Protein AF-A0A5N7MTT8-F1 (afdb_monomer)

pLDDT: mean 94.39, std 6.94, range [54.72, 98.44]

Sequence (82 aa):
MVSPGITDELAPCFVAWDLEQGTAEPDPQEDLAIRRLPFREAVAAALDGTISDAASVATLLAVHARAAAKSLPADLLARLHP

Radius of gyration: 14.93 Å; Cα contacts (8 Å, |Δi|>4): 44; chains: 1; bounding box: 39×29×36 Å

Structure (mmCIF, N/CA/C/O backbone):
data_AF-A0A5N7MTT8-F1
#
_entry.id   AF-A0A5N7MTT8-F1
#
loop_
_atom_site.group_PDB
_atom_site.id
_atom_site.type_symbol
_atom_site.label_atom_id
_atom_site.label_alt_id
_atom_site.label_comp_id
_atom_site.label_asym_id
_atom_site.label_entity_id
_atom_site.label_seq_id
_atom_site.pdbx_PDB_ins_code
_atom_site.Cartn_x
_atom_site.Cartn_y
_atom_site.Cartn_z
_atom_site.occupancy
_atom_site.B_iso_or_equiv
_atom_site.auth_seq_id
_atom_site.auth_comp_id
_atom_site.auth_asym_id
_atom_site.auth_atom_id
_atom_site.pdbx_PDB_model_num
ATOM 1 N N . MET A 1 1 ? 13.425 -5.639 -4.917 1.00 62.38 1 MET A N 1
ATOM 2 C CA . MET A 1 1 ? 12.500 -5.986 -3.817 1.00 62.38 1 MET A CA 1
ATOM 3 C C . MET A 1 1 ? 13.206 -5.604 -2.544 1.00 62.38 1 MET A C 1
ATOM 5 O O . MET A 1 1 ? 14.342 -6.036 -2.363 1.00 62.38 1 MET A O 1
ATOM 9 N N . VAL A 1 2 ? 12.558 -4.804 -1.700 1.00 78.44 2 VAL A N 1
ATOM 10 C CA . VAL A 1 2 ? 13.133 -4.429 -0.410 1.00 78.44 2 VAL A CA 1
ATOM 11 C C . VAL A 1 2 ? 13.379 -5.709 0.383 1.00 78.44 2 VAL A C 1
ATOM 13 O O . VAL A 1 2 ? 12.446 -6.433 0.727 1.00 78.44 2 VAL A O 1
ATOM 16 N N . SER A 1 3 ? 14.651 -6.027 0.596 1.00 88.56 3 SER A N 1
ATOM 17 C CA . SER A 1 3 ? 15.093 -7.254 1.247 1.00 88.56 3 SER A CA 1
ATOM 18 C C . SER A 1 3 ? 16.227 -6.889 2.195 1.00 88.56 3 SER A C 1
ATOM 20 O O . SER A 1 3 ? 17.356 -6.733 1.729 1.00 88.56 3 SER A O 1
ATOM 22 N N . PRO A 1 4 ? 15.959 -6.773 3.510 1.00 86.19 4 PRO A N 1
ATOM 23 C CA . PRO A 1 4 ? 16.950 -6.345 4.503 1.00 86.19 4 PRO A CA 1
ATOM 24 C C . PRO A 1 4 ? 18.229 -7.200 4.566 1.00 86.19 4 PRO A C 1
ATOM 26 O O . PRO A 1 4 ? 19.196 -6.805 5.207 1.00 86.19 4 PRO A O 1
ATOM 29 N N . GLY A 1 5 ? 18.246 -8.376 3.925 1.00 92.44 5 GLY A N 1
ATOM 30 C CA . GLY A 1 5 ? 19.432 -9.228 3.793 1.00 92.44 5 GLY A CA 1
ATOM 31 C C . GLY A 1 5 ? 20.260 -9.002 2.521 1.00 92.44 5 GLY A C 1
ATOM 32 O O . GLY A 1 5 ? 21.296 -9.639 2.368 1.00 92.44 5 GLY A O 1
ATOM 33 N N . ILE A 1 6 ? 19.803 -8.149 1.600 1.00 95.56 6 ILE A N 1
ATOM 34 C CA . ILE A 1 6 ? 20.418 -7.925 0.280 1.00 95.56 6 ILE A CA 1
ATOM 35 C C . ILE A 1 6 ? 20.602 -6.432 -0.011 1.00 95.56 6 ILE A C 1
ATOM 37 O O . ILE A 1 6 ? 21.596 -6.049 -0.620 1.00 95.56 6 ILE A O 1
ATOM 41 N N . THR A 1 7 ? 19.656 -5.590 0.405 1.00 94.25 7 THR A N 1
ATOM 42 C CA . THR A 1 7 ? 19.643 -4.153 0.114 1.00 94.25 7 THR A CA 1
ATOM 43 C C . THR A 1 7 ? 19.076 -3.353 1.286 1.00 94.25 7 THR A C 1
ATOM 45 O O . THR A 1 7 ? 18.257 -3.851 2.059 1.00 94.25 7 THR A O 1
ATOM 48 N N . ASP A 1 8 ? 19.514 -2.103 1.394 1.00 93.69 8 ASP A N 1
ATOM 49 C CA . ASP A 1 8 ? 18.989 -1.059 2.273 1.00 93.69 8 ASP A CA 1
ATOM 50 C C . ASP A 1 8 ? 17.897 -0.202 1.603 1.00 93.69 8 ASP A C 1
ATOM 52 O O . ASP A 1 8 ? 17.481 0.813 2.159 1.00 93.69 8 ASP A O 1
ATOM 56 N N . GLU A 1 9 ? 17.421 -0.612 0.422 1.00 94.75 9 GLU A N 1
ATOM 57 C CA . GLU A 1 9 ? 16.336 0.039 -0.310 1.00 94.75 9 GLU A CA 1
ATOM 58 C C . GLU A 1 9 ? 15.118 0.299 0.591 1.00 94.75 9 GLU A C 1
ATOM 60 O O . GLU A 1 9 ? 14.657 -0.575 1.328 1.00 94.75 9 GLU A O 1
ATOM 65 N N . LEU A 1 10 ? 14.555 1.502 0.488 1.00 92.81 10 LEU A N 1
ATOM 66 C CA . LEU A 1 10 ? 13.320 1.886 1.162 1.00 92.81 10 LEU A CA 1
ATOM 67 C C . LEU A 1 10 ? 12.260 2.240 0.122 1.00 92.81 10 LEU A C 1
ATOM 69 O O . LEU A 1 10 ? 12.514 3.025 -0.787 1.00 92.81 10 LEU A O 1
ATOM 73 N N . ALA A 1 11 ? 11.051 1.711 0.309 1.00 93.69 11 ALA A N 1
ATOM 74 C CA . ALA A 1 11 ? 9.891 2.004 -0.529 1.00 93.69 11 ALA A CA 1
ATOM 75 C C . ALA A 1 11 ? 8.833 2.777 0.283 1.00 93.69 11 ALA A C 1
ATOM 77 O O . ALA A 1 11 ? 7.926 2.166 0.861 1.00 93.69 11 ALA A O 1
ATOM 78 N N . PRO A 1 12 ? 8.944 4.114 0.404 1.00 95.50 12 PRO A N 1
ATOM 79 C CA . PRO A 1 12 ? 7.925 4.912 1.073 1.00 95.50 12 PRO A CA 1
ATOM 80 C C . PRO A 1 12 ? 6.616 4.868 0.277 1.00 95.50 12 PRO A C 1
ATOM 82 O O . PRO A 1 12 ? 6.603 5.055 -0.936 1.00 95.50 12 PRO A O 1
ATOM 85 N N . CYS A 1 13 ? 5.507 4.632 0.974 1.00 96.62 13 CYS A N 1
ATOM 86 C CA . CYS A 1 13 ? 4.194 4.466 0.361 1.00 96.62 13 CYS A CA 1
ATOM 87 C C . CYS A 1 13 ? 3.243 5.580 0.806 1.00 96.62 13 CYS A C 1
ATOM 89 O O . CYS A 1 13 ? 3.134 5.878 1.998 1.00 96.62 13 CYS A O 1
ATOM 91 N N . PHE A 1 14 ? 2.526 6.165 -0.152 1.00 96.81 14 PHE A N 1
ATOM 92 C CA . PHE A 1 14 ? 1.580 7.257 0.070 1.00 96.81 14 PHE A CA 1
ATOM 93 C C . PHE A 1 14 ? 0.205 6.890 -0.482 1.00 96.81 14 PHE A C 1
ATOM 95 O O . PHE A 1 14 ? 0.085 6.124 -1.436 1.00 96.81 14 PHE A O 1
ATOM 102 N N . VAL A 1 15 ? -0.841 7.459 0.114 1.00 96.88 15 VAL A N 1
ATOM 103 C CA . VAL A 1 15 ? -2.216 7.337 -0.379 1.00 96.88 15 VAL A CA 1
ATOM 104 C C . VAL A 1 15 ? -2.615 8.692 -0.923 1.00 96.88 15 VAL A C 1
ATOM 106 O O . VAL A 1 15 ? -2.586 9.669 -0.183 1.00 96.88 15 VAL A O 1
ATOM 109 N N . ALA A 1 16 ? -2.982 8.745 -2.197 1.00 96.38 16 ALA A N 1
ATOM 110 C CA . ALA A 1 16 ? -3.521 9.943 -2.818 1.00 96.38 16 ALA A CA 1
ATOM 111 C C . ALA A 1 16 ? -5.046 9.819 -2.927 1.00 96.38 16 ALA A C 1
ATOM 113 O O . ALA A 1 16 ? -5.575 8.755 -3.254 1.00 96.38 16 ALA A O 1
ATOM 114 N N . TRP A 1 17 ? -5.754 10.901 -2.629 1.00 95.94 17 TRP A N 1
ATOM 115 C CA . TRP A 1 17 ? -7.204 11.002 -2.752 1.00 95.94 17 TRP A CA 1
ATOM 116 C C . TRP A 1 17 ? -7.575 12.399 -3.234 1.00 95.94 17 TRP A C 1
ATOM 118 O O . TRP A 1 17 ? -6.717 13.272 -3.297 1.00 95.94 17 TRP A O 1
ATOM 128 N N . ASP A 1 18 ? -8.845 12.572 -3.602 1.00 95.25 18 ASP A N 1
ATOM 129 C CA . ASP A 1 18 ? -9.327 13.786 -4.271 1.00 95.25 18 ASP A CA 1
ATOM 130 C C . ASP A 1 18 ? -8.598 14.054 -5.598 1.00 95.25 18 ASP A C 1
ATOM 132 O O . ASP A 1 18 ? -8.016 15.104 -5.842 1.00 95.25 18 ASP A O 1
ATOM 136 N N . LEU A 1 19 ? -8.575 13.017 -6.438 1.00 94.31 19 LEU A N 1
ATOM 137 C CA . LEU A 1 19 ? -7.809 13.004 -7.678 1.00 94.31 19 LEU A CA 1
ATOM 138 C C . LEU A 1 19 ? -8.572 13.679 -8.817 1.00 94.31 19 LEU A C 1
ATOM 140 O O . LEU A 1 19 ? -9.731 13.351 -9.080 1.00 94.31 19 LEU A O 1
ATOM 144 N N . GLU A 1 20 ? -7.858 14.510 -9.568 1.00 96.12 20 GLU A N 1
ATOM 145 C CA . GLU A 1 20 ? -8.274 15.019 -10.872 1.00 96.12 20 GLU A CA 1
ATOM 146 C C . GLU A 1 20 ? -7.481 14.325 -11.986 1.00 96.12 20 GLU A C 1
ATOM 148 O O . GLU A 1 20 ? -6.309 13.976 -11.825 1.00 96.12 20 GLU A O 1
ATOM 153 N N . GLN A 1 21 ? -8.125 14.083 -13.130 1.00 95.06 21 GLN A N 1
ATOM 154 C CA . GLN A 1 21 ? -7.474 13.422 -14.258 1.00 95.06 21 GLN A CA 1
ATOM 155 C C . GLN A 1 21 ? -6.544 14.403 -14.983 1.00 95.06 21 GLN A C 1
ATOM 157 O O . GLN A 1 21 ? -7.012 15.357 -15.599 1.00 95.06 21 GLN A O 1
ATOM 162 N N . GL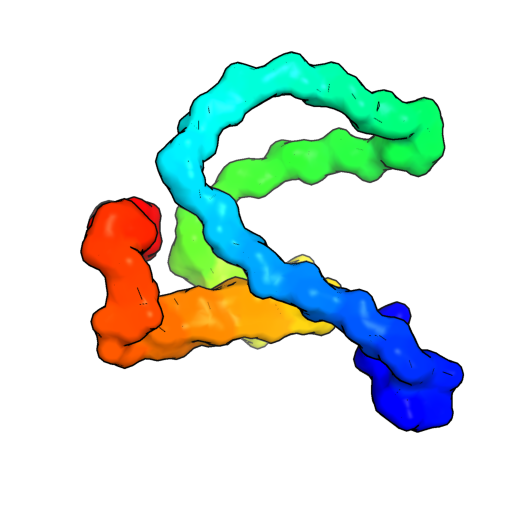Y A 1 22 ? -5.242 14.120 -14.959 1.00 94.56 22 GLY A N 1
ATOM 163 C CA . GLY A 1 22 ? -4.242 14.810 -15.774 1.00 94.56 22 GLY A CA 1
ATOM 164 C C . GLY A 1 22 ? -3.993 14.144 -17.132 1.00 94.56 22 GLY A C 1
ATOM 165 O O . GLY A 1 22 ? -4.495 13.047 -17.414 1.00 94.56 22 GLY A O 1
ATOM 166 N N . THR A 1 23 ? -3.182 14.809 -17.957 1.00 95.75 23 THR A N 1
ATOM 167 C CA . THR A 1 23 ? -2.608 14.249 -19.190 1.00 95.75 23 THR A CA 1
ATOM 168 C C . THR A 1 23 ? -1.553 13.202 -18.834 1.00 95.75 23 THR A C 1
ATOM 170 O O . THR A 1 23 ? -0.727 13.435 -17.957 1.00 95.75 23 THR A O 1
ATOM 173 N N . ALA A 1 24 ? -1.591 12.041 -19.489 1.00 93.38 24 ALA A N 1
ATOM 174 C CA . ALA A 1 24 ? -0.580 11.005 -19.300 1.00 93.38 24 ALA A CA 1
ATOM 175 C C . ALA A 1 24 ? 0.684 11.333 -20.108 1.00 93.38 24 ALA A C 1
ATOM 177 O O . ALA A 1 24 ? 0.592 11.565 -21.313 1.00 93.38 24 ALA A O 1
ATOM 178 N N . GLU A 1 25 ? 1.844 11.307 -19.452 1.00 95.38 25 GLU A N 1
ATOM 179 C CA . GLU A 1 25 ? 3.158 11.578 -20.051 1.00 95.38 25 GLU A CA 1
ATOM 180 C C . GLU A 1 25 ? 4.196 10.549 -19.547 1.00 95.38 25 GLU A C 1
ATOM 182 O O . GLU A 1 25 ? 5.046 10.899 -18.732 1.00 95.38 25 GLU A O 1
ATOM 187 N N . PRO A 1 26 ? 4.092 9.261 -19.943 1.00 95.31 26 PRO A N 1
ATOM 188 C CA . PRO A 1 26 ? 5.059 8.233 -19.550 1.00 95.31 26 PRO A CA 1
ATOM 189 C C . PRO A 1 26 ? 6.395 8.388 -20.290 1.00 95.31 26 PRO A C 1
ATOM 191 O O . PRO A 1 26 ? 6.437 8.876 -21.426 1.00 95.31 26 PRO A O 1
ATOM 194 N N . ASP A 1 27 ? 7.476 7.912 -19.677 1.00 96.44 27 ASP A N 1
ATOM 195 C CA . ASP A 1 27 ? 8.793 7.864 -20.318 1.00 96.44 27 ASP A CA 1
ATOM 196 C C . ASP A 1 27 ? 8.830 6.802 -21.440 1.00 96.44 27 ASP A C 1
ATOM 198 O O . ASP A 1 27 ? 8.110 5.804 -21.379 1.00 96.44 27 ASP A O 1
ATOM 202 N N . PRO A 1 28 ? 9.708 6.920 -22.459 1.00 95.50 28 PRO A N 1
ATOM 203 C CA . PRO A 1 28 ? 9.738 5.972 -23.583 1.00 95.50 28 PRO A CA 1
ATOM 204 C C . PRO A 1 28 ? 10.069 4.520 -23.199 1.00 95.50 28 PRO A C 1
ATOM 206 O O . PRO A 1 28 ? 9.855 3.609 -23.997 1.00 95.50 28 PRO A O 1
ATOM 209 N N . GLN A 1 29 ? 10.622 4.302 -22.003 1.00 96.81 29 GLN A N 1
ATOM 210 C CA . GLN A 1 29 ? 10.945 2.981 -21.461 1.00 96.81 29 GLN A CA 1
ATOM 211 C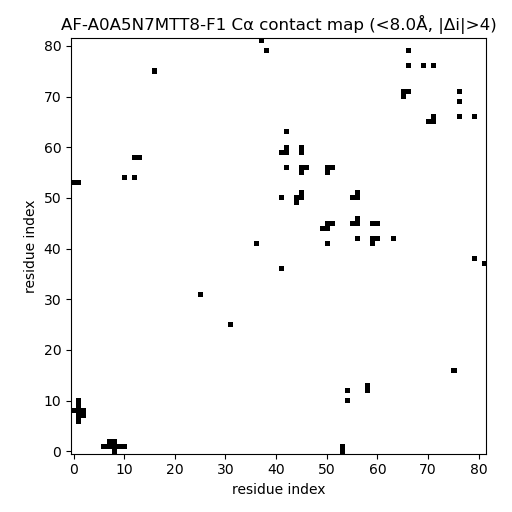 C . GLN A 1 29 ? 9.802 2.385 -20.623 1.00 96.81 29 GLN A C 1
ATOM 213 O O . GLN A 1 29 ? 9.906 1.237 -20.190 1.00 96.81 29 GLN A O 1
ATOM 218 N N . GLU A 1 30 ? 8.733 3.142 -20.381 1.00 96.44 30 GLU A N 1
ATOM 219 C CA . GLU A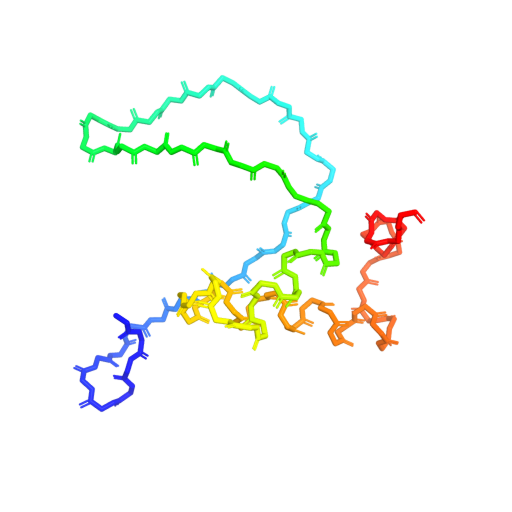 1 30 ? 7.587 2.716 -19.589 1.00 96.44 30 GLU A CA 1
ATOM 220 C C . GLU A 1 30 ? 6.494 2.120 -20.487 1.00 96.44 30 GLU A C 1
ATOM 222 O O . GLU A 1 30 ? 5.908 2.799 -21.328 1.00 96.44 30 GLU A O 1
ATOM 227 N N . ASP A 1 31 ? 6.182 0.840 -20.275 1.00 95.25 31 ASP A N 1
ATOM 228 C CA . ASP A 1 31 ? 5.023 0.169 -20.871 1.00 95.25 31 ASP A CA 1
ATOM 229 C C . ASP A 1 31 ? 3.976 -0.074 -19.777 1.00 95.25 31 ASP A C 1
ATOM 231 O O . ASP A 1 31 ? 4.061 -1.028 -18.997 1.00 95.25 31 ASP A O 1
ATOM 235 N N . LEU A 1 32 ? 3.034 0.864 -19.649 1.00 94.44 32 LEU A N 1
ATOM 236 C CA . LEU A 1 32 ? 2.079 0.913 -18.543 1.00 94.44 32 LEU A CA 1
ATOM 237 C C . LEU A 1 32 ? 0.647 0.681 -19.027 1.00 94.44 32 LEU A C 1
ATOM 239 O O . LEU A 1 32 ? 0.134 1.384 -19.897 1.00 94.44 32 LEU A O 1
ATOM 243 N N . ALA A 1 33 ? -0.047 -0.247 -18.366 1.00 94.19 33 ALA A N 1
ATOM 244 C CA . ALA A 1 33 ? -1.483 -0.452 -18.515 1.00 94.19 33 ALA A CA 1
ATOM 245 C C . ALA A 1 33 ? -2.225 -0.005 -17.248 1.00 94.19 33 ALA A C 1
ATOM 247 O O . ALA A 1 33 ? -1.919 -0.441 -16.137 1.00 94.19 33 ALA A O 1
ATOM 248 N N . ILE A 1 34 ? -3.245 0.840 -17.412 1.00 92.94 34 ILE A N 1
ATOM 249 C CA . ILE A 1 34 ? -4.038 1.357 -16.292 1.00 92.94 34 ILE A CA 1
ATOM 250 C C . ILE A 1 34 ? -5.250 0.455 -16.050 1.00 92.94 34 ILE A C 1
ATOM 252 O O . ILE A 1 34 ? -6.065 0.232 -16.945 1.00 92.94 34 ILE A O 1
ATOM 256 N N . ARG A 1 35 ? -5.423 0.004 -14.802 1.00 94.00 35 ARG A N 1
ATOM 257 C CA . ARG A 1 35 ? -6.616 -0.724 -14.344 1.00 94.00 35 ARG A CA 1
ATOM 258 C C . ARG A 1 35 ? -7.231 -0.031 -13.132 1.00 94.00 35 ARG A C 1
ATOM 260 O O . ARG A 1 35 ? -6.570 0.133 -12.112 1.00 94.00 35 ARG A O 1
ATOM 267 N N . ARG A 1 36 ? 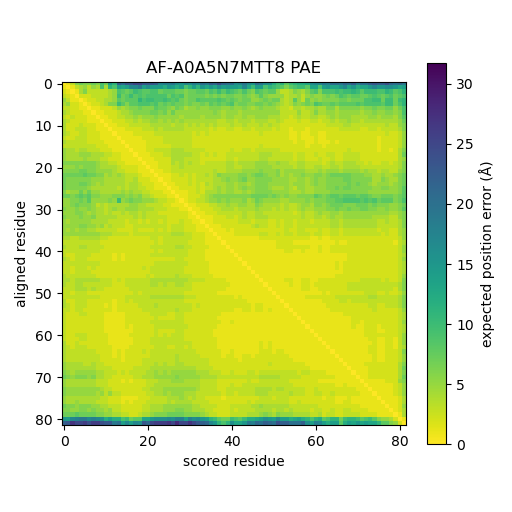-8.514 0.339 -13.221 1.00 94.62 36 ARG A N 1
ATOM 268 C CA . ARG A 1 36 ? -9.303 0.834 -12.078 1.00 94.62 36 ARG A CA 1
ATOM 269 C C . ARG A 1 36 ? -10.066 -0.325 -11.445 1.00 94.62 36 ARG A C 1
ATOM 271 O O . ARG A 1 36 ? -10.686 -1.106 -12.160 1.00 94.62 36 ARG A O 1
ATOM 278 N N . LEU A 1 37 ? -10.022 -0.426 -10.120 1.00 95.06 37 LEU A N 1
ATOM 279 C CA . LEU A 1 37 ? -10.691 -1.471 -9.344 1.00 95.06 37 LEU A CA 1
ATOM 280 C C . LEU A 1 37 ? -11.381 -0.855 -8.126 1.00 95.06 37 LEU A C 1
ATOM 282 O O . LEU A 1 37 ? -10.848 0.099 -7.552 1.00 95.06 37 LEU A O 1
ATOM 286 N N . PRO A 1 38 ? -12.506 -1.423 -7.663 1.00 96.06 38 PRO A N 1
ATOM 287 C CA . PRO A 1 38 ? -12.999 -1.163 -6.320 1.00 96.06 38 PRO A CA 1
ATOM 288 C C . PRO A 1 38 ? -11.928 -1.504 -5.278 1.00 96.06 38 PRO A C 1
ATOM 290 O O . PRO A 1 38 ? -11.276 -2.545 -5.367 1.00 96.06 38 PRO A O 1
ATOM 293 N N . PHE A 1 39 ? -11.782 -0.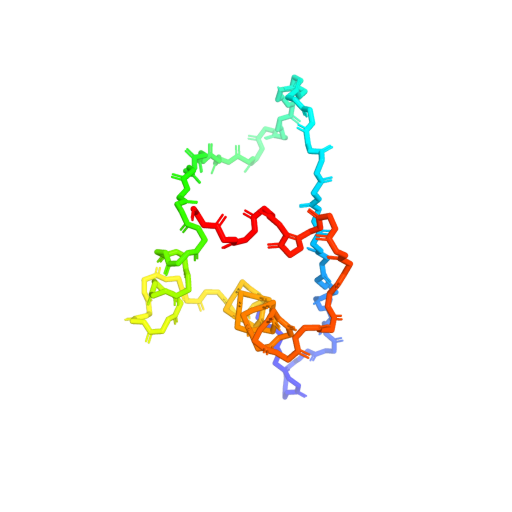670 -4.245 1.00 96.44 39 PHE A N 1
ATOM 294 C CA . PHE A 1 39 ? -10.755 -0.866 -3.214 1.00 96.44 39 PHE A CA 1
ATOM 295 C C . PHE A 1 39 ? -10.824 -2.259 -2.563 1.00 96.44 39 PHE A C 1
ATOM 297 O O . PHE A 1 39 ? -9.803 -2.923 -2.399 1.00 96.44 39 PHE A O 1
ATOM 304 N N . ARG A 1 40 ? -12.038 -2.756 -2.286 1.00 96.12 40 ARG A N 1
ATOM 305 C CA . ARG A 1 40 ? -12.263 -4.112 -1.753 1.00 96.12 40 ARG A CA 1
ATOM 306 C C . ARG A 1 40 ? -11.698 -5.225 -2.644 1.00 96.12 40 ARG A C 1
ATOM 308 O O . ARG A 1 40 ? -11.202 -6.218 -2.127 1.00 96.12 40 ARG A O 1
ATOM 315 N N . GLU A 1 41 ? -11.757 -5.060 -3.963 1.00 97.69 41 GLU A N 1
ATOM 316 C CA . GLU A 1 41 ? -11.237 -6.045 -4.918 1.00 97.69 41 GLU A CA 1
ATOM 317 C C . GLU A 1 41 ? -9.714 -5.983 -4.996 1.00 97.69 41 GLU A C 1
ATOM 319 O O . GLU A 1 41 ? -9.072 -7.022 -5.081 1.00 97.69 41 GLU A O 1
ATOM 324 N N . ALA A 1 42 ? -9.122 -4.791 -4.883 1.00 97.69 42 ALA A N 1
ATOM 325 C CA . ALA A 1 42 ? -7.672 -4.653 -4.773 1.00 97.69 42 ALA A CA 1
ATOM 326 C C . ALA A 1 42 ? -7.130 -5.309 -3.489 1.00 97.69 42 ALA A C 1
ATOM 328 O O . ALA A 1 42 ? -6.117 -6.001 -3.535 1.00 97.69 42 ALA A O 1
ATOM 329 N N . VAL A 1 43 ? -7.825 -5.154 -2.354 1.00 98.06 43 VAL A N 1
ATOM 330 C CA . VAL A 1 43 ? -7.464 -5.835 -1.098 1.00 98.06 43 VAL A CA 1
ATOM 331 C C . VAL A 1 43 ? -7.579 -7.356 -1.239 1.00 98.06 43 VAL A C 1
ATOM 333 O O . VAL A 1 43 ? -6.668 -8.067 -0.826 1.00 98.06 43 VAL A O 1
ATOM 336 N N . ALA A 1 44 ? -8.654 -7.861 -1.852 1.00 98.25 44 ALA A N 1
ATOM 337 C CA . ALA A 1 44 ? -8.801 -9.294 -2.119 1.00 98.25 44 ALA A CA 1
ATOM 338 C C . ALA A 1 44 ? -7.667 -9.825 -3.013 1.00 98.25 44 ALA A C 1
ATOM 340 O O . ALA A 1 44 ? -7.041 -10.820 -2.663 1.00 98.25 44 ALA A O 1
ATOM 341 N N . ALA A 1 45 ? -7.331 -9.096 -4.081 1.00 98.38 45 ALA A N 1
ATOM 342 C CA . ALA A 1 45 ? -6.238 -9.434 -4.989 1.00 98.38 45 ALA A CA 1
ATOM 343 C C . ALA A 1 45 ? -4.857 -9.441 -4.304 1.00 98.38 45 ALA A C 1
ATOM 345 O O . ALA A 1 45 ? -3.972 -10.197 -4.691 1.00 98.38 45 ALA A O 1
ATOM 346 N N . ALA A 1 46 ? -4.646 -8.605 -3.283 1.00 98.44 46 ALA A N 1
ATOM 347 C CA . ALA A 1 46 ? -3.427 -8.651 -2.473 1.00 98.44 46 ALA A CA 1
ATOM 348 C C . ALA A 1 46 ? -3.380 -9.893 -1.565 1.00 98.44 46 ALA A C 1
ATOM 350 O O . ALA A 1 46 ? -2.315 -10.464 -1.349 1.00 98.44 46 ALA A O 1
ATOM 351 N N . LEU A 1 47 ? -4.529 -10.320 -1.033 1.00 98.44 47 LEU A N 1
ATOM 352 C CA . LEU A 1 47 ? -4.635 -11.484 -0.148 1.00 98.44 47 LEU A CA 1
ATOM 353 C C . LEU A 1 47 ? -4.561 -12.816 -0.905 1.00 98.44 47 LEU A C 1
ATOM 355 O O . LEU A 1 47 ? -4.044 -13.789 -0.360 1.00 98.44 47 LEU A O 1
ATOM 359 N N . ASP A 1 48 ? -5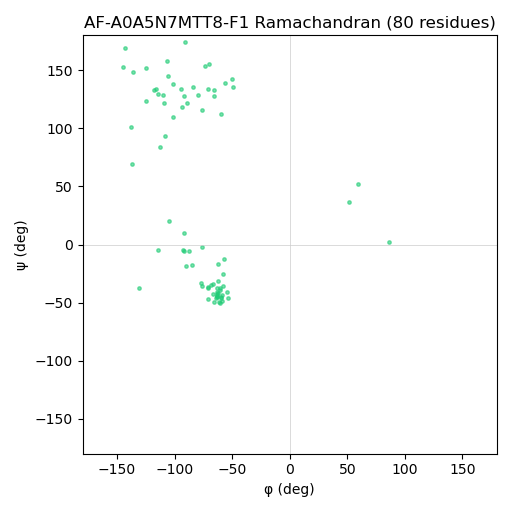.071 -12.868 -2.137 1.00 98.25 48 ASP A N 1
ATOM 360 C CA . ASP A 1 48 ? -5.035 -14.065 -2.987 1.00 98.25 48 ASP A CA 1
ATOM 361 C C . ASP A 1 48 ? -3.756 -14.189 -3.837 1.00 98.25 48 ASP A C 1
ATOM 363 O O . ASP A 1 48 ? -3.532 -15.222 -4.470 1.00 98.25 48 ASP A O 1
ATOM 367 N N . GLY A 1 49 ? -2.892 -13.169 -3.813 1.00 98.12 49 GLY A N 1
ATOM 368 C CA . GLY A 1 49 ? -1.604 -13.153 -4.506 1.00 98.12 49 GLY A CA 1
ATOM 369 C C . GLY A 1 49 ? -1.654 -12.684 -5.962 1.00 98.12 49 GLY A C 1
ATOM 370 O O . GLY A 1 49 ? -0.610 -12.642 -6.608 1.00 98.12 49 GLY A O 1
ATOM 371 N N . THR A 1 50 ? -2.818 -12.284 -6.483 1.00 98.31 50 THR A N 1
ATOM 372 C CA . THR A 1 50 ? -2.936 -11.639 -7.803 1.00 98.31 50 THR A CA 1
ATOM 373 C C . THR A 1 50 ? -2.138 -10.333 -7.866 1.00 98.31 50 THR A C 1
ATOM 375 O O . THR A 1 50 ? -1.539 -10.015 -8.892 1.00 98.31 50 THR A O 1
ATOM 378 N N . ILE A 1 51 ? -2.117 -9.567 -6.771 1.00 98.19 51 ILE A N 1
ATOM 379 C CA . ILE A 1 51 ? -1.172 -8.470 -6.547 1.00 98.19 51 ILE A CA 1
ATOM 380 C C . ILE A 1 51 ? -0.099 -9.003 -5.602 1.00 98.19 51 ILE A C 1
ATOM 382 O O . ILE A 1 51 ? -0.367 -9.228 -4.426 1.00 98.19 51 ILE A O 1
ATOM 386 N N . SER A 1 52 ? 1.112 -9.200 -6.123 1.00 97.38 52 SER A N 1
ATOM 387 C CA . SER A 1 52 ? 2.220 -9.823 -5.385 1.00 97.38 52 SER A CA 1
ATOM 388 C C . SER A 1 52 ? 3.397 -8.886 -5.107 1.00 97.38 52 SER A C 1
ATOM 390 O O . SER A 1 52 ? 4.352 -9.287 -4.444 1.00 97.38 52 SER A O 1
ATOM 392 N N . ASP A 1 53 ? 3.371 -7.655 -5.623 1.00 96.12 53 ASP A N 1
ATOM 393 C CA . ASP A 1 53 ? 4.398 -6.661 -5.312 1.00 96.12 53 ASP A CA 1
ATOM 394 C C . ASP A 1 53 ? 4.331 -6.265 -3.827 1.00 96.12 53 ASP A C 1
ATOM 396 O O . ASP A 1 53 ? 3.272 -5.894 -3.315 1.00 96.12 53 ASP A O 1
ATOM 400 N N . ALA A 1 54 ? 5.466 -6.337 -3.129 1.00 94.88 54 ALA A N 1
ATOM 401 C CA . ALA A 1 54 ? 5.517 -6.199 -1.676 1.00 94.88 54 ALA A CA 1
ATOM 402 C C . ALA A 1 54 ? 5.047 -4.818 -1.193 1.00 94.88 54 ALA A C 1
ATOM 404 O O . ALA A 1 54 ? 4.301 -4.737 -0.215 1.00 94.88 54 ALA A O 1
ATOM 405 N N . ALA A 1 55 ? 5.444 -3.740 -1.881 1.00 95.88 55 ALA A N 1
ATOM 406 C CA . ALA A 1 55 ? 5.031 -2.383 -1.526 1.00 95.88 55 ALA A CA 1
ATOM 407 C C . ALA A 1 55 ? 3.524 -2.191 -1.751 1.00 95.88 55 ALA A C 1
ATOM 409 O O . ALA A 1 55 ? 2.824 -1.655 -0.887 1.00 95.88 55 ALA A O 1
ATOM 410 N N . SER A 1 56 ? 3.002 -2.708 -2.865 1.00 96.81 56 SER A N 1
ATOM 411 C CA . SER A 1 56 ? 1.572 -2.693 -3.180 1.00 96.81 56 SER A CA 1
ATOM 412 C C . SER A 1 56 ? 0.743 -3.456 -2.142 1.00 96.81 56 SER A C 1
ATOM 414 O O . SER A 1 56 ? -0.224 -2.910 -1.605 1.00 96.81 56 SER A O 1
ATOM 416 N N . VAL A 1 57 ? 1.140 -4.687 -1.796 1.00 98.00 57 VAL A N 1
ATOM 417 C CA . VAL A 1 57 ? 0.466 -5.511 -0.776 1.00 98.00 57 VAL A CA 1
ATOM 418 C C . VAL A 1 57 ? 0.486 -4.817 0.584 1.00 98.00 57 VAL A C 1
ATOM 420 O O . VAL A 1 57 ? -0.565 -4.653 1.210 1.00 98.00 57 VAL A O 1
ATOM 423 N N . ALA A 1 58 ? 1.659 -4.361 1.032 1.00 97.25 58 ALA A N 1
ATOM 424 C CA . ALA A 1 58 ? 1.804 -3.682 2.315 1.00 97.25 58 ALA A CA 1
ATOM 425 C C . ALA A 1 58 ? 0.924 -2.427 2.391 1.00 97.25 58 ALA A C 1
ATOM 427 O O . ALA A 1 58 ? 0.236 -2.214 3.390 1.00 97.25 58 ALA A O 1
ATOM 428 N N . THR A 1 59 ? 0.889 -1.630 1.321 1.00 98.00 59 THR A N 1
ATOM 429 C CA . THR A 1 59 ? 0.092 -0.399 1.263 1.00 98.00 59 THR A CA 1
ATOM 430 C C . THR A 1 59 ? -1.401 -0.690 1.319 1.00 98.00 59 THR A C 1
ATOM 432 O O . THR A 1 59 ? -2.108 -0.104 2.140 1.00 98.00 59 THR A O 1
ATOM 435 N N . LEU A 1 60 ? -1.894 -1.622 0.496 1.00 98.12 60 LEU A N 1
ATOM 436 C CA . LEU A 1 60 ? -3.315 -1.979 0.454 1.00 98.12 60 LEU A CA 1
ATOM 437 C C . LEU A 1 60 ? -3.807 -2.494 1.811 1.00 98.12 60 LEU A C 1
ATOM 439 O O . LEU A 1 60 ? -4.844 -2.044 2.308 1.00 98.12 60 LEU A O 1
ATOM 443 N N . LEU A 1 61 ? -3.043 -3.387 2.446 1.00 98.25 61 LEU A N 1
ATOM 444 C CA . LEU A 1 61 ? -3.400 -3.947 3.749 1.00 98.25 61 LEU A CA 1
ATOM 445 C C . LEU A 1 61 ? -3.279 -2.919 4.879 1.00 98.25 61 LEU A C 1
ATOM 447 O O . LEU A 1 61 ? -4.137 -2.886 5.763 1.00 98.25 61 LEU A O 1
ATOM 451 N N . ALA A 1 62 ? -2.278 -2.035 4.840 1.00 98.25 62 ALA A N 1
ATOM 452 C CA . ALA A 1 62 ? -2.149 -0.952 5.812 1.00 98.25 62 ALA A CA 1
ATOM 453 C C . ALA A 1 62 ? -3.337 0.016 5.737 1.00 98.25 62 ALA A C 1
ATOM 455 O O . ALA A 1 62 ? -3.907 0.371 6.770 1.00 98.25 62 ALA A O 1
ATOM 456 N N . VAL A 1 63 ? -3.757 0.415 4.532 1.00 98.06 63 VAL A N 1
ATOM 457 C CA . VAL A 1 63 ? -4.946 1.261 4.345 1.00 98.06 63 VAL A CA 1
ATOM 458 C C . VAL A 1 63 ? -6.199 0.544 4.830 1.00 98.06 63 VAL A C 1
ATOM 460 O O . VAL A 1 63 ? -6.985 1.143 5.558 1.00 98.06 63 VAL A O 1
ATOM 463 N N . HIS A 1 64 ? -6.363 -0.740 4.503 1.00 98.00 64 HIS A N 1
ATOM 464 C CA . HIS A 1 64 ? -7.499 -1.535 4.966 1.00 98.00 64 HIS A CA 1
ATOM 465 C C . HIS A 1 64 ? -7.575 -1.599 6.503 1.00 98.00 64 HIS A C 1
ATOM 467 O O . HIS A 1 64 ? -8.617 -1.298 7.087 1.00 98.00 64 HIS A O 1
ATOM 473 N N . ALA A 1 65 ? -6.460 -1.907 7.171 1.00 98.12 65 ALA A N 1
ATOM 474 C CA . ALA A 1 65 ? -6.386 -1.968 8.630 1.00 98.12 65 ALA A CA 1
ATOM 475 C C . ALA A 1 65 ? -6.657 -0.602 9.283 1.00 98.12 65 ALA A C 1
ATOM 477 O O . ALA A 1 65 ? -7.400 -0.507 10.262 1.00 98.12 65 ALA A O 1
ATOM 478 N N . ARG A 1 66 ? -6.099 0.478 8.724 1.00 97.69 66 ARG A N 1
ATOM 479 C CA . ARG A 1 66 ? -6.321 1.844 9.220 1.00 97.69 66 ARG A CA 1
ATOM 480 C C . ARG A 1 66 ? -7.750 2.328 8.986 1.00 97.69 66 ARG A C 1
ATOM 482 O O . ARG A 1 66 ? -8.297 3.019 9.841 1.00 97.69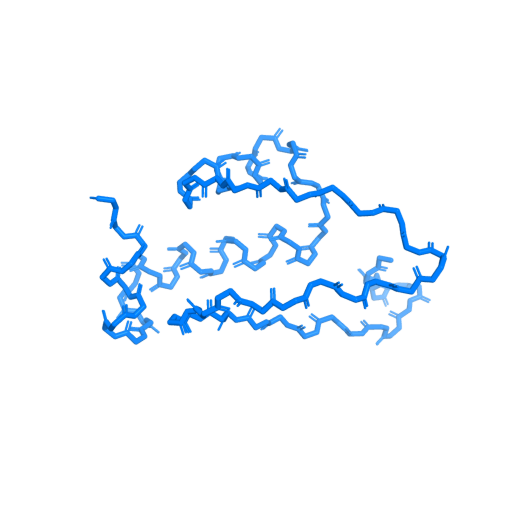 66 ARG A O 1
ATOM 489 N N . ALA A 1 67 ? -8.372 1.938 7.876 1.00 96.38 67 ALA A N 1
ATOM 490 C CA . ALA A 1 67 ? -9.778 2.212 7.610 1.00 96.38 67 ALA A CA 1
ATOM 491 C C . ALA A 1 67 ? -10.683 1.508 8.631 1.00 96.38 67 ALA A C 1
ATOM 493 O O . ALA A 1 67 ? -11.547 2.149 9.228 1.00 96.38 67 ALA A O 1
ATOM 494 N N . ALA A 1 68 ? -10.430 0.224 8.911 1.00 95.75 68 ALA A N 1
ATOM 495 C CA . ALA A 1 68 ? -11.151 -0.528 9.941 1.00 95.75 68 ALA A CA 1
ATOM 496 C C . ALA A 1 68 ? -10.982 0.093 11.340 1.00 95.75 68 ALA A C 1
ATOM 498 O O . ALA A 1 68 ? -11.943 0.198 12.101 1.00 95.75 68 ALA A O 1
ATOM 499 N N . ALA A 1 69 ? -9.777 0.578 11.650 1.00 97.38 69 ALA A N 1
ATOM 500 C CA . ALA A 1 69 ? -9.477 1.303 12.882 1.00 97.38 69 ALA A CA 1
ATOM 501 C C . ALA A 1 69 ? -9.978 2.763 12.893 1.00 97.38 69 ALA A C 1
ATOM 503 O O . ALA A 1 69 ? -9.786 3.456 13.891 1.00 97.38 69 ALA A O 1
ATOM 504 N N . LYS A 1 70 ? -10.590 3.251 11.802 1.00 95.56 70 LYS A N 1
ATOM 505 C CA . LYS A 1 70 ? -11.025 4.648 11.614 1.00 95.56 70 LYS A CA 1
ATOM 506 C C . LYS A 1 70 ? -9.913 5.677 11.889 1.00 95.56 70 LYS A C 1
ATOM 508 O O . LYS A 1 70 ? -10.175 6.754 12.414 1.00 95.56 70 LYS A O 1
ATOM 513 N N . SER A 1 71 ? -8.669 5.349 11.529 1.00 97.31 71 SER A N 1
ATOM 514 C CA . SER A 1 71 ? -7.465 6.174 11.751 1.00 97.31 71 SER A CA 1
ATOM 515 C C . SER A 1 71 ? -6.948 6.869 10.482 1.00 97.31 71 SER A C 1
ATOM 517 O O . SER A 1 71 ? -5.775 7.254 10.379 1.00 97.31 71 SER A O 1
ATOM 519 N N . LEU A 1 72 ? -7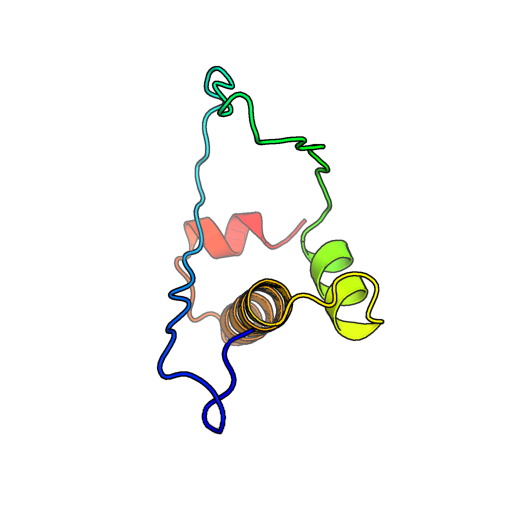.823 7.000 9.486 1.00 96.81 72 LEU A N 1
ATOM 520 C CA . LEU A 1 72 ? -7.598 7.754 8.257 1.00 96.81 72 LEU A CA 1
ATOM 521 C C . LEU A 1 72 ? -8.405 9.062 8.292 1.00 96.81 72 LEU A C 1
ATOM 523 O O . LEU A 1 72 ? -9.395 9.138 9.025 1.00 96.81 72 LEU A O 1
ATOM 527 N N . PRO A 1 73 ? -8.016 10.078 7.501 1.00 97.25 73 PRO A N 1
ATOM 528 C CA . PRO A 1 73 ? -8.829 11.273 7.290 1.00 97.25 73 PRO A CA 1
ATOM 529 C C . PRO A 1 73 ? -10.279 10.930 6.914 1.00 97.25 73 PRO A C 1
ATOM 531 O O . PRO A 1 73 ? -10.532 9.953 6.205 1.00 97.25 73 PRO A O 1
ATOM 534 N N . ALA A 1 74 ? -11.242 11.711 7.410 1.00 95.12 74 ALA A N 1
ATOM 535 C CA . ALA A 1 74 ? -12.670 11.411 7.258 1.00 95.12 74 ALA A CA 1
ATOM 536 C C . ALA A 1 74 ? -13.133 11.423 5.790 1.00 95.12 74 ALA A C 1
ATOM 538 O O . ALA A 1 74 ? -13.938 10.589 5.377 1.00 95.12 74 ALA A O 1
ATOM 539 N N . ASP A 1 75 ? -12.590 12.344 5.003 1.00 95.38 75 ASP A N 1
ATOM 540 C CA . ASP A 1 75 ? -12.793 12.482 3.562 1.00 95.38 75 ASP A CA 1
ATOM 541 C C . ASP A 1 75 ? -12.205 11.309 2.764 1.00 95.38 75 ASP A C 1
ATOM 543 O O . ASP A 1 75 ? -12.802 10.882 1.775 1.00 95.38 75 ASP A O 1
ATOM 547 N N . LEU A 1 76 ? -11.085 10.734 3.210 1.00 96.00 76 LEU A N 1
ATOM 548 C CA . LEU A 1 76 ? -10.555 9.491 2.650 1.00 96.00 76 LEU A CA 1
ATOM 549 C C . LEU A 1 76 ? -11.427 8.288 3.037 1.00 96.00 76 LEU A C 1
ATOM 551 O O . LEU A 1 76 ? -11.786 7.496 2.169 1.00 96.00 76 LEU A O 1
ATOM 555 N N . LEU A 1 77 ? -11.809 8.154 4.313 1.00 95.44 77 LEU A N 1
ATOM 556 C CA . LEU A 1 77 ? -12.678 7.062 4.777 1.00 95.44 77 LEU A CA 1
ATOM 557 C C . LEU A 1 77 ? -13.973 6.992 3.964 1.00 95.44 77 LEU A C 1
ATOM 559 O O . LEU A 1 77 ? -14.338 5.918 3.492 1.00 95.44 77 LEU A O 1
ATOM 563 N N . ALA A 1 78 ? -14.620 8.138 3.739 1.00 93.19 78 ALA A N 1
ATOM 564 C CA . ALA A 1 78 ? -15.851 8.228 2.958 1.00 93.19 78 ALA A CA 1
ATOM 565 C C . ALA A 1 78 ? -15.713 7.690 1.520 1.00 93.19 78 ALA A C 1
ATOM 567 O O . ALA A 1 78 ? -16.702 7.252 0.946 1.00 93.19 78 ALA A O 1
ATOM 568 N N . ARG A 1 79 ? -14.502 7.693 0.947 1.00 92.00 79 ARG A N 1
ATOM 569 C CA . ARG A 1 79 ? -14.217 7.203 -0.415 1.00 92.00 79 ARG A CA 1
ATOM 570 C C . ARG A 1 79 ? -13.840 5.721 -0.466 1.00 92.00 79 ARG A C 1
ATOM 572 O O . ARG A 1 79 ? -13.875 5.123 -1.538 1.00 92.00 79 ARG A O 1
ATOM 579 N N . LEU A 1 80 ? -13.439 5.135 0.664 1.00 89.81 80 LEU A N 1
ATOM 580 C CA . LEU A 1 80 ? -13.073 3.716 0.763 1.00 89.81 80 LEU A CA 1
ATOM 581 C C . LEU A 1 80 ? -14.290 2.807 0.983 1.00 89.81 80 LEU A C 1
ATOM 583 O O . LEU A 1 80 ? -14.202 1.597 0.760 1.00 89.81 80 LEU A O 1
ATOM 587 N N . HIS A 1 81 ? -15.412 3.381 1.414 1.00 71.06 81 HIS A N 1
ATOM 588 C CA . HIS A 1 81 ? -16.702 2.709 1.474 1.00 71.06 81 HIS A CA 1
ATOM 589 C C . HIS A 1 81 ? -17.431 2.895 0.127 1.00 71.06 81 HIS A C 1
ATOM 591 O O . HIS A 1 81 ? -17.605 4.041 -0.285 1.00 71.06 81 HIS A O 1
ATOM 597 N N . PRO A 1 82 ? -17.803 1.814 -0.586 1.00 54.72 82 PRO A N 1
ATOM 598 C CA . PRO A 1 82 ? -18.673 1.907 -1.757 1.00 54.72 82 PRO A CA 1
ATOM 599 C C . PRO A 1 82 ? -20.116 2.255 -1.375 1.00 54.72 82 PRO A C 1
ATOM 601 O O . PRO A 1 82 ? -20.555 1.839 -0.276 1.00 54.72 82 PRO A O 1
#

InterPro domains:
  IPR015797 NUDIX hydrolase-like domain superfamily [SSF55811] (3-64)

Solvent-accessible surface area (backbone atoms only 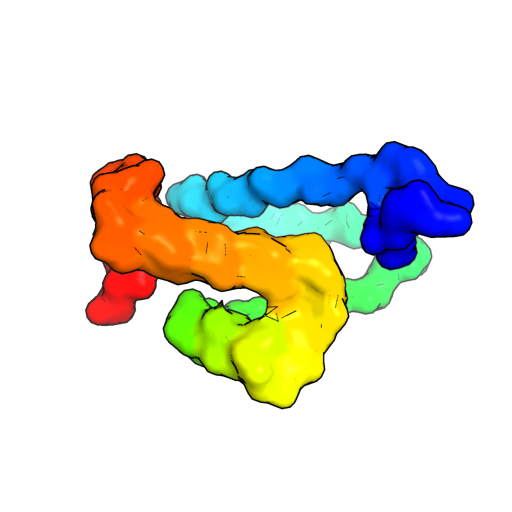— not comparable to full-atom values): 5638 Å² total; per-residue (Å²): 126,79,34,89,90,82,44,90,63,80,82,88,83,84,86,87,73,93,80,76,90,75,86,88,81,77,57,97,87,60,89,82,83,92,80,91,71,60,65,70,57,52,43,48,29,35,75,74,50,79,41,68,53,66,67,60,34,52,48,46,52,51,50,50,54,32,52,76,69,65,73,52,60,70,76,57,48,63,67,69,52,132

Mean predicted aligned error: 3.55 Å

Secondary structure (DSSP, 8-state):
---TTT-----------S---PPP---TT---------HHHHHHHHHHTSS--HHHHHHHHHHHHHHHTT-S-HHHHHHH--

Organism: NCBI:txid2108360

Foldseek 3Di:
DPDPVPDPDDDDDDDDDPDDDDDDDDDPPDDDDDDDDQLVVQQVCLVVCVPPPPNSSVRSVVVVVCLVVVVDPPRVNVRNPD